Protein AF-A0A2D7K9Z4-F1 (afdb_monomer)

Sequence (63 aa):
MSHKKMNMKDKLSFYDVKAKAKFDSNEYDVREKNGRYFAVTKSQSGPHECWRVLSKADGERLK

Mean predicted aligned error: 7.65 Å

Structure (mmCIF, N/CA/C/O backbone):
data_AF-A0A2D7K9Z4-F1
#
_entry.id   AF-A0A2D7K9Z4-F1
#
loop_
_atom_site.group_PDB
_atom_site.id
_atom_site.type_symbol
_atom_site.label_atom_id
_atom_site.label_alt_id
_atom_site.label_comp_id
_atom_si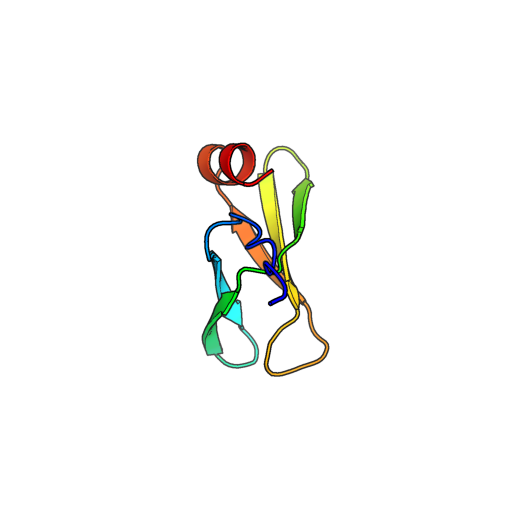te.label_asym_id
_atom_site.label_entity_id
_atom_site.label_seq_id
_atom_site.pdbx_PDB_ins_code
_atom_site.Cartn_x
_atom_site.Cartn_y
_atom_site.Cartn_z
_atom_site.occupancy
_atom_site.B_iso_or_equiv
_atom_site.auth_seq_id
_atom_site.auth_comp_id
_atom_site.auth_asym_id
_atom_site.auth_atom_id
_atom_site.pdbx_PDB_model_num
ATOM 1 N N . MET A 1 1 ? 29.088 -4.642 20.007 1.00 42.16 1 MET A N 1
ATOM 2 C CA . MET A 1 1 ? 27.982 -5.335 19.311 1.00 42.16 1 MET A CA 1
ATOM 3 C C . MET A 1 1 ? 26.787 -4.397 19.296 1.00 42.16 1 MET A C 1
ATOM 5 O O . MET A 1 1 ? 26.224 -4.123 20.349 1.00 42.16 1 MET A O 1
ATOM 9 N N . SER A 1 2 ? 26.487 -3.793 18.145 1.00 47.16 2 SER A N 1
ATOM 10 C CA . SER A 1 2 ? 25.403 -2.816 18.028 1.00 47.16 2 SER A CA 1
ATOM 11 C C . SER A 1 2 ? 24.063 -3.517 18.198 1.00 47.16 2 SER A C 1
ATOM 13 O O . SER A 1 2 ? 23.661 -4.304 17.342 1.00 47.16 2 SER A O 1
ATOM 15 N N . HIS A 1 3 ? 23.370 -3.219 19.294 1.00 46.12 3 HIS A N 1
ATOM 16 C CA . HIS A 1 3 ? 21.961 -3.545 19.457 1.00 46.12 3 HIS A CA 1
ATOM 17 C C . HIS A 1 3 ? 21.195 -2.719 18.425 1.00 46.12 3 HIS A C 1
ATOM 19 O O . HIS A 1 3 ? 20.833 -1.567 18.661 1.00 46.12 3 HIS A O 1
ATOM 25 N N . LYS A 1 4 ? 21.034 -3.287 17.226 1.00 56.28 4 LYS A N 1
ATOM 26 C CA . LYS A 1 4 ? 20.159 -2.759 16.189 1.00 56.28 4 LYS A CA 1
ATOM 27 C C . LYS A 1 4 ? 18.771 -2.749 16.813 1.00 56.28 4 LYS A C 1
ATOM 29 O O . LYS A 1 4 ? 18.176 -3.806 16.995 1.00 56.28 4 LYS A O 1
ATOM 34 N N . LYS A 1 5 ? 18.324 -1.566 17.238 1.00 45.59 5 LYS A N 1
ATOM 35 C CA . LYS A 1 5 ? 16.970 -1.297 17.721 1.00 45.59 5 LYS A CA 1
ATOM 36 C C . LYS A 1 5 ? 16.038 -1.822 16.628 1.00 45.59 5 LYS A C 1
ATOM 38 O O . LYS A 1 5 ? 15.900 -1.202 15.579 1.00 45.59 5 LYS 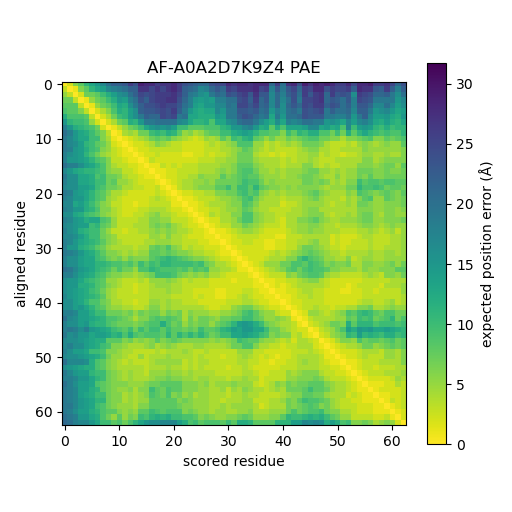A O 1
ATOM 43 N N . MET A 1 6 ? 15.527 -3.038 16.805 1.00 47.88 6 MET A N 1
ATOM 44 C CA . MET A 1 6 ? 14.514 -3.596 15.927 1.00 47.88 6 MET A CA 1
ATOM 45 C C . MET A 1 6 ? 13.277 -2.759 16.204 1.00 47.88 6 MET A C 1
ATOM 47 O O . MET A 1 6 ? 12.621 -2.935 17.228 1.00 47.88 6 MET A O 1
ATOM 51 N N . ASN A 1 7 ? 13.018 -1.774 15.345 1.00 52.97 7 ASN A N 1
ATOM 52 C CA . ASN A 1 7 ? 11.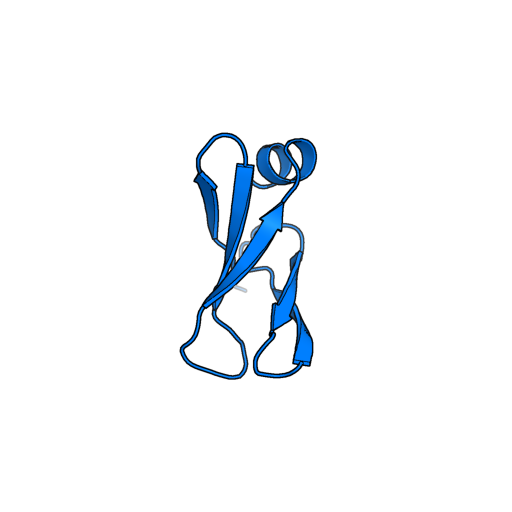732 -1.104 15.313 1.00 52.97 7 ASN A CA 1
ATOM 53 C C . ASN A 1 7 ? 10.677 -2.209 15.216 1.00 52.97 7 ASN A C 1
ATOM 55 O O . ASN A 1 7 ? 10.589 -2.877 14.188 1.00 52.97 7 ASN A O 1
ATOM 59 N N . MET A 1 8 ? 9.908 -2.409 16.288 1.00 55.34 8 MET A N 1
ATOM 60 C CA . MET A 1 8 ? 8.789 -3.356 16.374 1.00 55.34 8 MET A CA 1
ATOM 61 C C . MET A 1 8 ? 7.601 -2.896 15.513 1.00 55.34 8 MET A C 1
ATOM 63 O O . MET A 1 8 ? 6.451 -3.031 15.906 1.00 55.34 8 MET A O 1
ATOM 67 N N . LYS A 1 9 ? 7.865 -2.280 14.358 1.00 62.47 9 LYS A N 1
ATOM 68 C CA . LYS A 1 9 ? 6.842 -2.074 13.344 1.00 62.47 9 LYS A CA 1
ATOM 69 C C . LYS A 1 9 ? 6.608 -3.442 12.724 1.00 62.47 9 LYS A C 1
ATOM 71 O O . LYS A 1 9 ? 7.531 -3.995 12.120 1.00 62.47 9 LYS A O 1
ATOM 76 N N . ASP A 1 10 ? 5.423 -4.010 12.943 1.00 74.81 10 ASP A N 1
ATOM 77 C CA . ASP A 1 10 ? 5.017 -5.259 12.307 1.00 74.81 10 ASP A CA 1
ATOM 78 C C . ASP A 1 10 ? 5.363 -5.216 10.817 1.00 74.81 10 ASP A C 1
ATOM 80 O O . ASP A 1 10 ? 5.106 -4.227 10.136 1.00 74.81 10 ASP A O 1
ATOM 84 N N . LYS A 1 11 ? 5.938 -6.292 10.278 1.00 79.56 11 LYS A N 1
ATOM 85 C CA . LYS A 1 11 ? 6.130 -6.386 8.830 1.00 79.56 11 LYS A CA 1
ATOM 86 C C . LYS A 1 11 ? 4.771 -6.281 8.148 1.00 79.56 11 LYS A C 1
ATOM 88 O O . LYS A 1 11 ? 3.921 -7.158 8.296 1.00 79.56 11 LYS A O 1
ATOM 93 N N . LEU A 1 12 ? 4.589 -5.229 7.361 1.00 85.00 12 LEU A N 1
ATOM 94 C CA . LEU A 1 12 ? 3.435 -5.097 6.496 1.00 85.00 12 LEU A CA 1
ATOM 95 C C . LEU A 1 12 ? 3.777 -5.702 5.146 1.00 85.00 12 LEU A C 1
ATOM 97 O O . LEU A 1 12 ? 4.815 -5.406 4.556 1.00 85.00 12 LEU A O 1
ATOM 101 N N . SER A 1 13 ? 2.880 -6.525 4.619 1.00 86.31 13 SER A N 1
ATOM 102 C CA . SER A 1 13 ? 2.946 -6.867 3.204 1.00 86.31 13 SER A CA 1
ATOM 103 C C . SER A 1 13 ? 2.487 -5.660 2.388 1.00 86.31 13 SER A C 1
ATOM 105 O O . SER A 1 13 ? 1.499 -5.018 2.716 1.00 86.31 13 SER A O 1
ATOM 107 N N . PHE A 1 14 ? 3.141 -5.362 1.288 1.00 87.62 14 PHE A N 1
ATOM 108 C CA . PHE A 1 14 ? 2.746 -4.354 0.320 1.00 87.62 14 PHE A CA 1
ATOM 109 C C . PHE A 1 14 ? 2.565 -5.031 -1.028 1.00 87.62 14 PHE A C 1
ATOM 111 O O . PHE A 1 14 ? 3.156 -6.077 -1.302 1.00 87.62 14 PHE A O 1
ATOM 118 N N . TYR A 1 15 ? 1.695 -4.457 -1.852 1.00 84.00 15 TYR A N 1
ATOM 119 C CA . T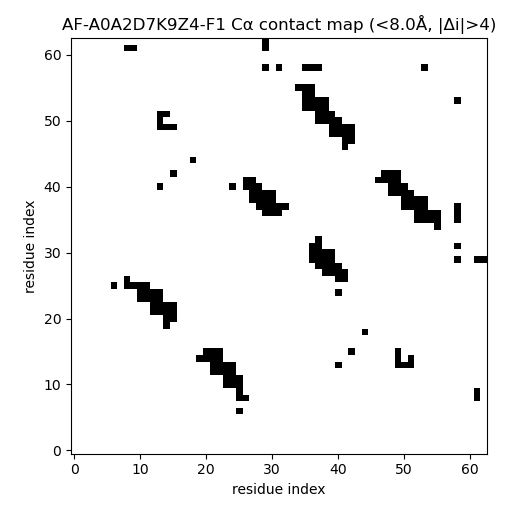YR A 1 15 ? 1.505 -4.909 -3.220 1.00 84.00 15 TYR A CA 1
ATOM 120 C C . TYR A 1 15 ? 2.041 -3.847 -4.163 1.00 84.00 15 TYR A C 1
ATOM 122 O O . TYR A 1 15 ? 1.521 -2.732 -4.217 1.00 84.00 15 TYR A O 1
ATOM 130 N N . ASP A 1 16 ? 3.085 -4.203 -4.896 1.00 85.31 16 ASP A N 1
ATOM 131 C CA . ASP A 1 16 ? 3.606 -3.363 -5.953 1.00 85.31 16 ASP A CA 1
ATOM 132 C C . ASP A 1 16 ? 2.802 -3.630 -7.228 1.00 85.31 16 ASP A C 1
ATOM 134 O O . ASP A 1 16 ? 2.955 -4.665 -7.874 1.00 85.31 16 ASP A O 1
ATOM 138 N N . VAL A 1 17 ? 1.931 -2.695 -7.606 1.00 82.38 17 VAL A N 1
ATOM 139 C CA . VAL A 1 17 ? 1.137 -2.797 -8.842 1.00 82.38 17 VAL A CA 1
ATOM 140 C C . VAL A 1 17 ? 1.995 -2.730 -10.108 1.00 82.38 17 VAL A C 1
ATOM 142 O O . VAL A 1 17 ? 1.574 -3.234 -11.148 1.00 82.38 17 VAL A O 1
ATOM 145 N N . LYS A 1 18 ? 3.193 -2.131 -10.038 1.00 80.81 18 LYS A N 1
ATOM 146 C CA . LYS A 1 18 ? 4.138 -2.060 -11.159 1.00 80.81 18 LYS A CA 1
ATOM 147 C C . LYS A 1 18 ? 4.870 -3.384 -11.325 1.00 80.81 18 LYS A C 1
ATOM 149 O O . LYS A 1 18 ? 4.905 -3.912 -12.431 1.00 80.81 18 LYS A O 1
ATOM 154 N N . ALA A 1 19 ? 5.400 -3.930 -10.231 1.00 81.25 19 ALA A N 1
ATOM 155 C CA . ALA A 1 19 ? 6.076 -5.227 -10.245 1.00 81.25 19 ALA A CA 1
ATOM 156 C C . ALA A 1 19 ? 5.095 -6.415 -10.265 1.00 81.25 19 ALA A C 1
ATOM 158 O O . ALA A 1 19 ? 5.505 -7.548 -10.498 1.00 81.25 19 ALA A O 1
ATOM 159 N N . LYS A 1 20 ? 3.799 -6.164 -10.014 1.00 84.38 20 LYS A N 1
ATOM 160 C CA . LYS A 1 20 ? 2.745 -7.175 -9.810 1.00 84.38 20 LYS A CA 1
ATOM 161 C C . LYS A 1 20 ? 3.148 -8.230 -8.775 1.00 84.38 20 LYS A C 1
ATOM 163 O O . LYS A 1 20 ? 2.793 -9.401 -8.885 1.00 84.38 20 LYS A O 1
ATOM 168 N N . ALA A 1 21 ? 3.896 -7.797 -7.766 1.00 83.56 21 ALA A N 1
ATOM 169 C CA . ALA A 1 21 ? 4.496 -8.649 -6.755 1.00 83.56 21 ALA A CA 1
ATOM 170 C C . ALA A 1 21 ? 4.123 -8.156 -5.356 1.00 83.56 21 ALA A C 1
ATOM 172 O O . ALA A 1 21 ? 3.926 -6.962 -5.117 1.00 83.56 21 ALA A O 1
ATOM 173 N N . LYS A 1 22 ? 4.013 -9.101 -4.424 1.00 86.75 22 LYS A N 1
ATOM 174 C CA . LYS A 1 22 ? 3.863 -8.808 -2.998 1.00 86.75 22 LYS A CA 1
ATOM 175 C C . LYS A 1 22 ? 5.243 -8.838 -2.360 1.00 86.75 22 LYS A C 1
ATOM 177 O O . LYS A 1 22 ? 6.013 -9.749 -2.642 1.00 86.75 22 LYS A O 1
ATOM 182 N N . PHE A 1 23 ? 5.523 -7.881 -1.491 1.00 87.31 23 PHE A N 1
ATOM 183 C CA . PHE A 1 23 ? 6.751 -7.849 -0.702 1.00 87.31 23 PHE A CA 1
ATOM 184 C C . PHE A 1 23 ? 6.426 -7.431 0.724 1.00 87.31 23 PHE A C 1
ATOM 186 O O . PHE A 1 23 ? 5.476 -6.688 0.949 1.00 87.31 23 PHE A O 1
ATOM 193 N N . ASP A 1 24 ? 7.175 -7.915 1.699 1.00 87.94 24 ASP A N 1
ATOM 194 C CA . ASP A 1 24 ? 7.084 -7.440 3.073 1.00 87.94 24 ASP A CA 1
ATOM 195 C C . ASP A 1 24 ? 8.081 -6.308 3.328 1.00 87.94 24 ASP A C 1
ATOM 197 O O . ASP A 1 24 ? 9.227 -6.346 2.886 1.00 87.94 24 ASP A O 1
ATOM 201 N N . SER A 1 25 ? 7.632 -5.282 4.046 1.00 85.62 25 SER A N 1
ATOM 202 C CA . SER A 1 25 ? 8.477 -4.177 4.483 1.00 85.62 25 SER A CA 1
ATOM 203 C C . SER A 1 25 ? 8.127 -3.786 5.913 1.00 85.62 25 SER A C 1
ATOM 205 O O . SER A 1 25 ? 6.959 -3.723 6.301 1.00 85.62 25 SER A O 1
ATOM 207 N N . ASN A 1 26 ? 9.160 -3.532 6.709 1.00 85.31 26 ASN A N 1
ATOM 208 C CA . ASN A 1 26 ? 9.060 -2.965 8.056 1.00 85.31 26 ASN A CA 1
ATOM 209 C C . ASN A 1 26 ? 9.316 -1.445 8.061 1.00 85.31 26 ASN A C 1
AT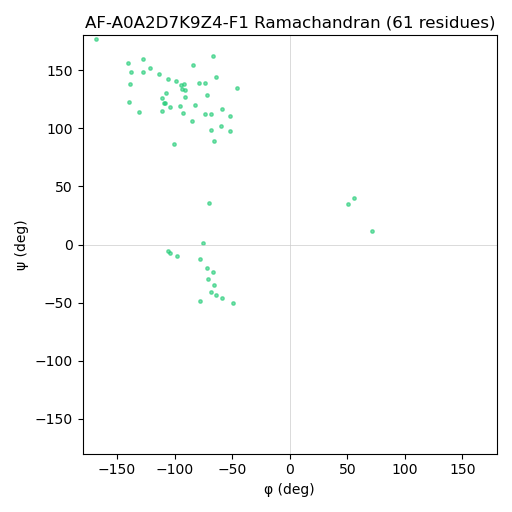OM 211 O O . ASN A 1 26 ? 9.116 -0.781 9.077 1.00 85.31 26 ASN A O 1
ATOM 215 N N . GLU A 1 27 ? 9.778 -0.892 6.937 1.00 84.81 27 GLU A N 1
ATOM 216 C CA . GLU A 1 27 ? 10.041 0.534 6.757 1.00 84.81 27 GLU A CA 1
ATOM 217 C C . GLU A 1 27 ? 8.878 1.167 6.001 1.00 84.81 27 GLU A C 1
ATOM 219 O O . GLU A 1 27 ? 8.854 1.258 4.774 1.00 84.81 27 GLU A O 1
ATOM 224 N N . TYR A 1 28 ? 7.866 1.575 6.756 1.00 87.50 28 TYR A N 1
ATOM 225 C CA . TYR A 1 28 ? 6.713 2.286 6.226 1.00 87.50 28 TYR A CA 1
ATOM 226 C C . TYR A 1 28 ? 6.257 3.401 7.166 1.00 87.50 28 TYR A C 1
ATOM 228 O O . TYR A 1 28 ? 6.511 3.395 8.380 1.00 87.50 28 TYR A O 1
ATOM 236 N N . ASP A 1 29 ? 5.575 4.361 6.557 1.00 87.75 29 ASP A N 1
ATOM 237 C CA . ASP A 1 29 ? 4.978 5.530 7.180 1.00 87.75 29 ASP A CA 1
ATOM 238 C C . ASP A 1 29 ? 3.458 5.361 7.191 1.00 87.75 29 ASP A C 1
ATOM 240 O O . ASP A 1 29 ? 2.852 5.150 6.141 1.00 87.75 29 ASP A O 1
ATOM 244 N N . VAL A 1 30 ? 2.831 5.402 8.367 1.00 88.00 30 VAL A N 1
ATOM 245 C CA . VAL A 1 30 ? 1.370 5.313 8.482 1.00 88.00 30 VAL A CA 1
ATOM 246 C C . VAL A 1 30 ? 0.806 6.726 8.484 1.00 88.00 30 VAL A C 1
ATOM 248 O O . VAL A 1 30 ? 1.006 7.487 9.427 1.00 88.00 30 VAL A O 1
ATOM 251 N N . ARG A 1 31 ? 0.074 7.077 7.428 1.00 88.94 31 ARG A N 1
ATOM 252 C CA . ARG A 1 31 ? -0.613 8.361 7.285 1.00 88.94 31 ARG A CA 1
ATOM 253 C C . ARG A 1 31 ? -2.108 8.178 7.430 1.00 88.94 31 ARG A C 1
ATOM 255 O O . ARG A 1 31 ? -2.707 7.346 6.756 1.00 88.94 31 ARG A O 1
ATOM 262 N N . GLU A 1 32 ? -2.725 8.991 8.269 1.00 89.94 32 GLU A N 1
ATOM 263 C CA . GLU A 1 32 ? -4.177 9.063 8.361 1.00 89.94 32 GLU A CA 1
ATOM 264 C C . GLU A 1 32 ? -4.690 10.140 7.400 1.00 89.94 32 GLU A C 1
ATOM 266 O O . GLU A 1 32 ? -4.231 11.282 7.420 1.00 89.94 32 GLU A O 1
ATOM 271 N N . LYS A 1 33 ? -5.637 9.785 6.531 1.00 84.88 33 LYS A N 1
ATOM 272 C CA . LYS A 1 33 ? -6.299 10.732 5.634 1.00 84.88 33 LYS A CA 1
ATOM 273 C C . LYS A 1 33 ? -7.784 10.407 5.561 1.00 84.88 33 LYS A C 1
ATOM 275 O O . LYS A 1 33 ? -8.167 9.305 5.179 1.00 84.88 33 LYS A O 1
ATOM 280 N N . ASN A 1 34 ? -8.625 11.381 5.907 1.00 82.75 34 ASN A N 1
ATOM 281 C CA . ASN A 1 34 ? -10.085 11.252 5.856 1.00 82.75 34 ASN A CA 1
ATOM 282 C C . ASN A 1 34 ? -10.628 10.051 6.672 1.00 82.75 34 ASN A C 1
ATOM 284 O O . ASN A 1 34 ? -11.494 9.315 6.203 1.00 82.75 34 ASN A O 1
ATOM 288 N N . GLY A 1 35 ? -10.054 9.793 7.857 1.00 82.25 35 GLY A N 1
ATOM 289 C CA . GLY A 1 35 ? -10.441 8.674 8.730 1.00 82.25 35 GLY A CA 1
ATOM 290 C C . GLY A 1 3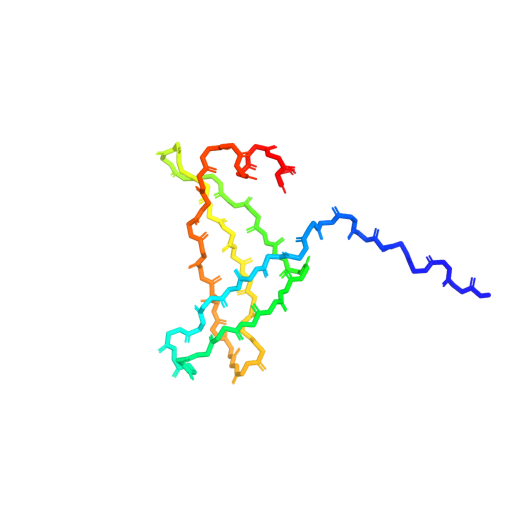5 ? -10.040 7.280 8.226 1.00 82.25 35 GLY A C 1
ATOM 291 O O . GLY A 1 35 ? -10.521 6.276 8.754 1.00 82.25 35 GLY A O 1
ATOM 292 N N . ARG A 1 36 ? -9.187 7.207 7.196 1.00 85.19 36 ARG A N 1
ATOM 293 C CA . ARG A 1 36 ? -8.550 5.977 6.711 1.00 85.19 36 ARG A CA 1
ATOM 294 C C . ARG A 1 36 ? -7.052 6.047 6.946 1.00 85.19 36 ARG A C 1
ATOM 296 O O . ARG A 1 36 ? -6.455 7.114 6.823 1.00 85.19 36 ARG A O 1
ATOM 303 N N . TYR A 1 37 ? -6.452 4.900 7.218 1.00 90.69 37 TYR A N 1
ATOM 304 C CA . TYR A 1 37 ? -5.015 4.783 7.394 1.00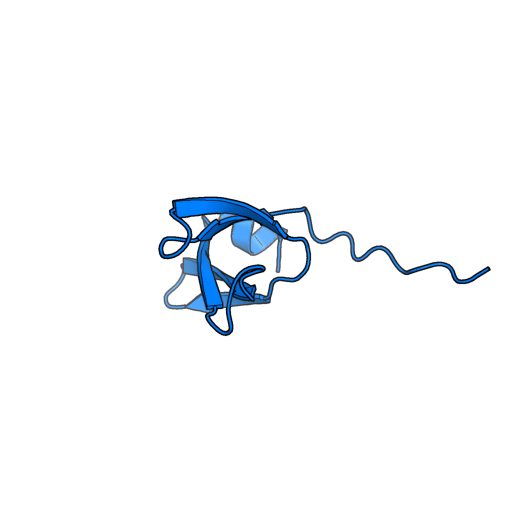 90.69 37 TYR A CA 1
ATOM 305 C C . TYR A 1 37 ? -4.372 4.271 6.111 1.00 90.69 37 TYR A C 1
ATOM 307 O O . TYR A 1 37 ? -4.914 3.409 5.420 1.00 90.69 37 TYR A O 1
ATOM 315 N N . PHE A 1 38 ? -3.213 4.818 5.785 1.00 89.75 38 PHE A N 1
ATOM 316 C CA . PHE A 1 38 ? -2.446 4.490 4.597 1.00 89.75 38 PHE A CA 1
ATOM 317 C C . PHE A 1 38 ? -1.013 4.224 5.024 1.00 89.75 38 PHE A C 1
ATOM 319 O O . PHE A 1 38 ? -0.329 5.132 5.481 1.00 89.75 38 PHE A O 1
ATOM 326 N N . ALA A 1 39 ? -0.555 2.990 4.872 1.00 90.25 39 ALA A N 1
ATOM 327 C CA . ALA A 1 39 ? 0.855 2.677 4.990 1.00 90.25 39 ALA A CA 1
ATOM 328 C C . ALA A 1 39 ? 1.542 2.992 3.659 1.00 90.25 39 ALA A C 1
ATOM 330 O O . ALA A 1 39 ? 1.189 2.429 2.621 1.00 90.25 39 ALA A O 1
ATOM 331 N N . VAL A 1 40 ? 2.513 3.895 3.691 1.00 89.44 40 VAL A N 1
ATOM 332 C CA . VAL A 1 40 ? 3.325 4.296 2.546 1.00 89.44 40 VAL A CA 1
ATOM 333 C C . VAL A 1 40 ? 4.733 3.757 2.754 1.00 89.44 40 VAL A C 1
ATOM 335 O O . VAL A 1 40 ? 5.378 4.053 3.756 1.00 89.44 40 VAL A O 1
ATOM 338 N N . THR A 1 41 ? 5.212 2.943 1.820 1.00 90.25 41 THR A N 1
ATOM 339 C CA . THR A 1 41 ? 6.589 2.427 1.816 1.00 90.25 41 THR A CA 1
ATOM 340 C C . THR A 1 41 ? 7.246 2.709 0.472 1.00 90.25 41 THR A C 1
ATOM 342 O O . THR A 1 41 ? 6.558 2.917 -0.528 1.00 90.25 41 THR A O 1
ATOM 345 N N . LYS A 1 42 ? 8.578 2.700 0.419 1.00 87.19 42 LYS A N 1
ATOM 346 C CA . LYS A 1 42 ? 9.299 2.744 -0.858 1.00 87.19 42 LYS A CA 1
ATOM 347 C C . LYS A 1 42 ? 9.293 1.355 -1.491 1.00 87.19 42 LYS A C 1
ATOM 349 O O . LYS A 1 42 ? 9.465 0.360 -0.789 1.00 87.19 42 LYS A O 1
ATOM 354 N N . SER A 1 43 ? 9.091 1.279 -2.805 1.00 81.69 43 SER A N 1
ATOM 355 C CA . SER A 1 43 ? 9.224 0.008 -3.519 1.00 81.69 43 SER A CA 1
ATOM 356 C C . SER A 1 43 ? 10.666 -0.501 -3.448 1.00 81.69 43 SER A C 1
ATOM 358 O O . SER A 1 43 ? 11.617 0.277 -3.520 1.00 81.69 43 SER A O 1
ATOM 360 N N . GLN A 1 44 ? 10.836 -1.822 -3.352 1.00 77.81 44 GLN A N 1
ATOM 361 C CA . GLN A 1 44 ? 12.146 -2.463 -3.512 1.00 77.81 44 GLN A CA 1
ATOM 362 C C . GLN A 1 44 ? 12.644 -2.448 -4.963 1.00 77.81 44 GLN A C 1
ATOM 364 O O . GLN A 1 44 ? 13.838 -2.613 -5.197 1.00 77.81 44 GLN A O 1
ATOM 3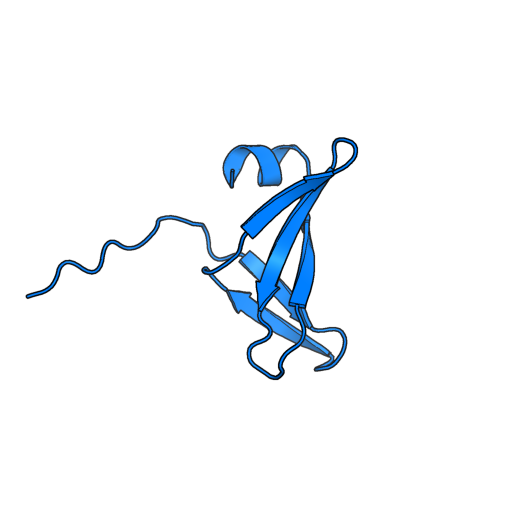69 N N . SER A 1 45 ? 11.750 -2.272 -5.940 1.00 73.94 45 SER A N 1
ATOM 370 C CA . SER A 1 45 ? 12.078 -2.391 -7.365 1.00 73.94 45 SER A CA 1
ATOM 371 C C . SER A 1 45 ? 12.157 -1.053 -8.100 1.00 73.94 45 SER A C 1
ATOM 373 O O . SER A 1 45 ? 12.530 -1.039 -9.270 1.00 73.94 45 SER A O 1
ATOM 375 N N . GLY A 1 46 ? 11.820 0.075 -7.469 1.00 71.25 46 GLY A N 1
ATOM 376 C CA . GLY A 1 46 ? 11.846 1.369 -8.150 1.00 71.25 46 GLY A CA 1
ATOM 377 C C . GLY A 1 46 ? 11.714 2.585 -7.232 1.00 71.25 46 GLY A C 1
ATOM 378 O O . GLY A 1 46 ? 11.526 2.440 -6.027 1.00 71.25 46 GLY A O 1
ATOM 379 N N . PRO A 1 47 ? 11.795 3.805 -7.796 1.00 80.81 47 PRO A N 1
ATOM 380 C CA . PRO A 1 47 ? 11.706 5.061 -7.046 1.00 80.81 47 PRO A CA 1
ATOM 381 C C . PRO A 1 47 ? 10.274 5.417 -6.611 1.00 80.81 47 PRO A C 1
ATOM 383 O O . PRO A 1 47 ? 10.050 6.485 -6.045 1.00 80.81 47 PRO A O 1
ATOM 386 N N . HIS A 1 48 ? 9.289 4.570 -6.914 1.00 82.44 48 HIS A N 1
ATOM 387 C CA . HIS A 1 48 ? 7.890 4.805 -6.586 1.00 82.44 48 HIS A CA 1
ATOM 388 C C . HIS A 1 48 ? 7.544 4.385 -5.158 1.00 82.44 48 HIS A C 1
ATOM 390 O O . HIS A 1 48 ? 8.157 3.501 -4.555 1.00 82.44 48 HIS A O 1
ATOM 396 N N . GLU A 1 49 ? 6.502 5.020 -4.633 1.00 85.44 49 GLU A N 1
ATOM 397 C CA . GLU A 1 49 ? 5.936 4.704 -3.329 1.00 85.44 49 GLU A CA 1
ATOM 398 C C . GLU A 1 49 ? 4.786 3.702 -3.479 1.00 85.44 49 GLU A C 1
ATOM 400 O O . GLU A 1 49 ? 3.896 3.859 -4.319 1.00 85.44 49 GLU A O 1
ATOM 405 N N . CYS A 1 50 ? 4.777 2.675 -2.636 1.00 88.19 50 CYS A N 1
ATOM 406 C CA . CYS A 1 50 ? 3.694 1.711 -2.526 1.00 88.19 50 CYS A CA 1
ATOM 407 C C . CYS A 1 50 ? 2.754 2.129 -1.396 1.00 88.19 50 CYS A C 1
ATOM 409 O O . CYS A 1 50 ? 3.153 2.206 -0.234 1.00 88.19 50 CYS A O 1
ATOM 411 N N . TRP A 1 51 ? 1.495 2.385 -1.752 1.00 88.12 51 TRP A N 1
ATOM 412 C CA . TRP A 1 51 ? 0.458 2.825 -0.825 1.00 88.12 51 TRP A CA 1
ATOM 413 C C . TRP A 1 5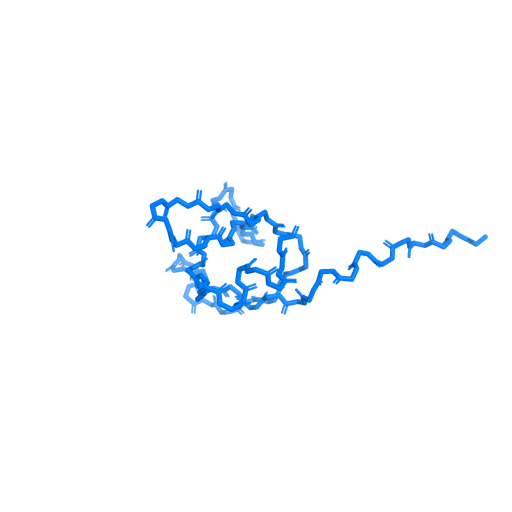1 ? -0.475 1.656 -0.523 1.00 88.12 51 TRP A C 1
ATOM 415 O O . TRP A 1 51 ? -1.141 1.127 -1.414 1.00 88.12 51 TRP A O 1
ATOM 425 N N . ARG A 1 52 ? -0.537 1.255 0.745 1.00 86.00 52 ARG A N 1
ATOM 426 C CA . ARG A 1 52 ? -1.454 0.230 1.240 1.00 86.00 52 ARG A CA 1
ATOM 427 C C . ARG A 1 52 ? -2.495 0.869 2.142 1.00 86.00 52 ARG A C 1
ATOM 429 O O . ARG A 1 52 ? -2.157 1.526 3.118 1.00 86.00 52 ARG A O 1
ATOM 436 N N . VAL A 1 53 ? -3.767 0.630 1.842 1.00 87.69 53 VAL A N 1
ATOM 437 C CA . VAL A 1 53 ? -4.858 0.998 2.747 1.00 87.69 53 VAL A CA 1
ATOM 438 C C . VAL A 1 53 ? -4.837 0.053 3.945 1.00 87.69 53 VAL A C 1
ATOM 440 O O . VAL A 1 53 ? -4.795 -1.167 3.783 1.00 87.69 53 VAL A O 1
ATOM 443 N N . LEU A 1 54 ? -4.856 0.631 5.138 1.00 86.31 54 LEU A N 1
ATOM 444 C CA . LEU A 1 54 ? -5.037 -0.059 6.403 1.00 86.31 54 LEU A CA 1
ATOM 445 C C . LEU A 1 54 ? -6.453 0.213 6.916 1.00 86.31 54 LEU A C 1
ATOM 447 O O . LEU A 1 54 ? -6.995 1.315 6.777 1.00 86.31 54 LEU A O 1
ATOM 451 N N . SER A 1 55 ? -7.054 -0.804 7.525 1.00 85.44 55 SER A N 1
ATOM 452 C CA . SER A 1 55 ? -8.292 -0.643 8.287 1.00 85.44 55 SER A CA 1
ATOM 453 C C . SER A 1 55 ? -8.038 0.210 9.533 1.00 85.44 55 SER A C 1
ATOM 455 O O . SER A 1 55 ? -6.895 0.331 9.968 1.00 85.44 55 SER A O 1
ATOM 457 N N . LYS A 1 56 ? -9.097 0.768 10.140 1.00 84.12 56 LYS A N 1
ATOM 458 C CA . LYS A 1 56 ? -8.983 1.545 11.393 1.00 84.12 56 LYS A CA 1
ATOM 459 C C . LYS A 1 56 ? -8.170 0.814 12.465 1.00 84.12 56 LYS A C 1
ATOM 461 O O . LYS A 1 56 ? -7.186 1.360 12.938 1.00 84.12 56 LYS A O 1
ATOM 466 N N . ALA A 1 57 ? -8.512 -0.447 12.731 1.00 83.94 57 ALA A N 1
ATOM 467 C CA . ALA A 1 57 ? -7.826 -1.266 13.728 1.00 83.94 57 ALA A CA 1
ATOM 468 C C . ALA A 1 57 ? -6.319 -1.438 13.449 1.00 83.94 57 ALA A C 1
ATOM 470 O O . ALA A 1 57 ? -5.504 -1.270 14.351 1.00 83.94 57 ALA A O 1
ATOM 471 N N . ASP A 1 58 ? -5.932 -1.741 12.204 1.00 82.25 58 ASP A N 1
ATOM 472 C CA . ASP A 1 58 ? -4.517 -1.889 11.839 1.00 82.25 58 ASP A CA 1
ATOM 473 C C . ASP A 1 58 ? -3.777 -0.555 11.886 1.00 82.25 58 ASP A C 1
ATOM 475 O O . ASP A 1 58 ? -2.649 -0.486 12.356 1.00 82.25 58 ASP A O 1
ATOM 479 N N . GLY A 1 59 ? -4.408 0.513 11.408 1.00 82.81 59 GLY A N 1
ATOM 480 C CA . GLY A 1 59 ? -3.823 1.843 11.428 1.00 82.81 59 GLY A CA 1
ATOM 481 C C . GLY A 1 59 ? -3.585 2.377 12.836 1.00 82.81 59 GLY A C 1
ATOM 482 O O . GLY A 1 59 ? -2.505 2.891 13.101 1.00 82.81 59 GLY A O 1
ATOM 483 N N . GLU A 1 60 ? -4.543 2.196 13.747 1.00 82.06 60 GLU A N 1
ATOM 484 C CA . GLU A 1 60 ? -4.391 2.556 15.163 1.00 82.06 60 GLU A CA 1
ATOM 485 C C . GLU A 1 60 ? -3.325 1.711 15.865 1.00 82.06 60 GLU A C 1
ATOM 487 O O . GLU A 1 60 ? -2.595 2.230 16.703 1.00 82.06 60 GLU A O 1
ATOM 492 N N . ARG A 1 61 ? -3.188 0.430 15.500 1.00 78.50 61 ARG A N 1
ATOM 493 C CA . ARG A 1 61 ? -2.155 -0.456 16.056 1.00 78.50 61 ARG A CA 1
ATOM 494 C C . ARG A 1 61 ? -0.742 -0.114 15.571 1.00 78.50 61 ARG A C 1
ATOM 496 O O . ARG A 1 61 ? 0.222 -0.408 16.269 1.00 78.50 61 ARG A O 1
ATOM 503 N N . LEU A 1 62 ? -0.618 0.436 14.361 1.00 76.81 62 LEU A N 1
ATOM 504 C CA . LEU A 1 62 ? 0.659 0.641 13.663 1.00 76.81 62 LEU A CA 1
ATOM 505 C C . LEU A 1 62 ? 1.157 2.096 13.673 1.00 76.81 62 LEU A C 1
ATOM 507 O O . LEU A 1 62 ? 2.261 2.347 13.176 1.00 76.81 62 LEU A O 1
ATOM 511 N N . LYS A 1 63 ? 0.341 3.030 14.169 1.00 66.19 63 LYS A N 1
ATOM 512 C CA . LYS A 1 63 ? 0.687 4.439 14.396 1.00 66.19 63 LYS A CA 1
ATOM 513 C C . LYS A 1 63 ? 1.636 4.580 15.584 1.00 66.19 63 LYS A C 1
ATOM 515 O O . LYS A 1 63 ? 2.591 5.376 15.447 1.00 66.19 63 LYS A O 1
#

Foldseek 3Di:
DDPPPPPPQPFDWFQDPVVNDIDTDSDWDWDDDPNWIWTWDADPVDRDITIDTDDNVSSVVRD

pLDDT: mean 79.29, std 12.74, range [42.16, 90.69]

Radius of gyration: 12.67 Å; Cα contacts (8 Å, |Δi|>4): 97; chains: 1; bounding box: 38×20×31 Å

Nearest PDB structures (foldseek):
  6o58-assembly1_K  TM=7.388E-01  e=5.505E-01  Homo sapiens
  6o5b-assembly1_I  TM=7.229E-01  e=7.480E-01  Homo sapiens
  5xon-assembly1_A  TM=6.025E-01  e=9.559E-01  Komagataella phaffii GS115
  6my0-assembly2_B  TM=4.881E-01  e=1.081E+00  Homo sapiens
  5xog-assembly1_A  TM=6.195E-01  e=2.255E+00  Komagataella phaffii GS115

Solvent-accessible surface area (backbone atoms only — not comparable to full-atom values): 4011 Å² total; per-residue (Å²): 132,84,78,73,78,73,72,86,50,71,72,40,75,42,66,37,80,86,77,72,41,76,48,74,45,59,69,62,45,70,44,78,54,96,90,36,22,32,37,39,26,72,42,94,88,51,98,51,74,34,77,38,82,35,54,62,71,56,32,68,73,68,102

Secondary structure (DSSP, 8-state):
----------PEEEEETTTTEEEEES-EEEEEETTEEEEEEE-SSSSSEEEEEE-HHHHHHH-